Protein AF-A0A379UTN8-F1 (afdb_monomer)

Foldseek 3Di:
DPPPPDDDDDADWDKDWDDDPPDDIDIDIHRPDDDDADPPDFDWDKDWDDDPNHTDDIDTDGD

Secondary structure (DSSP, 8-state):
--S----------EEEEEEETTEEEEEEEESS------SSS--EEEEEEEETTEEEEEEEEE-

InterPro domains:
  IPR016064 NAD kinase/diacylglycerol kinase-like domain superfamily [SSF111331] (2-61)
  IPR017437 ATP-NAD kinase, PpnK-type, C-terminal [G3DSA:2.60.200.30] (13-62)

Structure (mmCIF, N/CA/C/O backbone):
data_AF-A0A379UTN8-F1
#
_entry.id   AF-A0A379UTN8-F1
#
loop_
_atom_site.group_PDB
_atom_site.id
_atom_site.type_symbol
_atom_site.label_atom_id
_atom_site.label_alt_id
_atom_site.label_comp_id
_atom_site.label_asym_id
_atom_site.label_entity_id
_atom_site.label_seq_id
_atom_site.pdbx_PDB_ins_code
_atom_site.Cartn_x
_atom_site.Cartn_y
_atom_site.Cartn_z
_atom_site.occupancy
_atom_site.B_iso_or_equiv
_atom_site.auth_seq_id
_atom_site.auth_comp_id
_atom_site.auth_asym_id
_atom_site.auth_atom_id
_atom_site.pdbx_PDB_model_num
ATOM 1 N N . MET A 1 1 ? 27.522 7.793 -16.727 1.00 53.94 1 MET A N 1
ATOM 2 C CA . MET A 1 1 ? 27.106 6.642 -17.559 1.00 53.94 1 MET A CA 1
ATOM 3 C C . MET A 1 1 ? 27.246 7.060 -19.015 1.00 53.94 1 MET A C 1
ATOM 5 O O . MET A 1 1 ? 26.482 7.918 -19.425 1.00 53.94 1 MET A O 1
ATOM 9 N N . LEU A 1 2 ? 28.265 6.596 -19.747 1.00 61.41 2 LEU A N 1
ATOM 10 C CA . LEU A 1 2 ? 28.699 7.265 -20.992 1.00 61.41 2 LEU A CA 1
ATOM 11 C C . LEU A 1 2 ? 28.794 6.369 -22.249 1.00 61.41 2 LEU A C 1
ATOM 13 O O . LEU A 1 2 ? 29.270 6.842 -23.268 1.00 61.41 2 LEU A O 1
ATOM 17 N N . GLU A 1 3 ? 28.280 5.131 -22.241 1.00 81.12 3 GLU A N 1
ATOM 18 C CA . GLU A 1 3 ? 28.252 4.269 -23.451 1.00 81.12 3 GLU A CA 1
ATOM 19 C C . GLU A 1 3 ? 26.869 3.676 -23.786 1.00 81.12 3 GLU A C 1
ATOM 21 O O . GLU A 1 3 ? 26.761 2.787 -24.624 1.00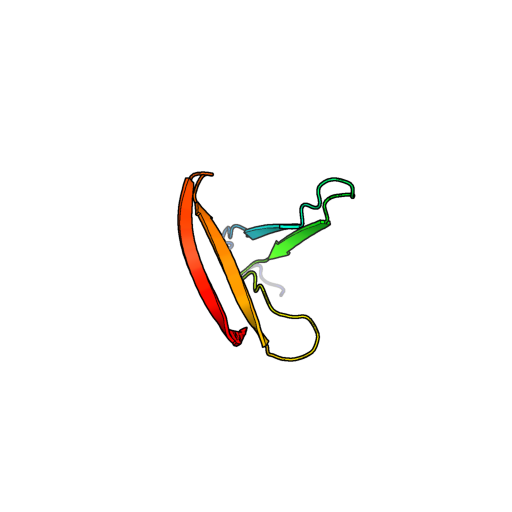 81.12 3 GLU A O 1
ATOM 26 N N . GLY A 1 4 ? 25.791 4.108 -23.119 1.00 81.31 4 GLY A N 1
ATOM 27 C CA . GLY A 1 4 ? 24.433 3.628 -23.432 1.00 81.31 4 GLY A CA 1
ATOM 28 C C . GLY A 1 4 ? 24.181 2.133 -23.171 1.00 81.31 4 GLY A C 1
ATOM 29 O O . GLY A 1 4 ? 23.130 1.620 -23.537 1.00 81.31 4 GLY A O 1
ATOM 30 N N . ARG A 1 5 ? 25.112 1.425 -22.518 1.00 86.81 5 ARG A N 1
ATOM 31 C CA . ARG A 1 5 ? 24.952 0.017 -22.126 1.00 86.81 5 ARG A CA 1
ATOM 32 C C . ARG A 1 5 ? 24.075 -0.099 -20.879 1.00 86.81 5 ARG A C 1
ATOM 34 O O . ARG A 1 5 ? 24.580 -0.241 -19.769 1.00 86.81 5 ARG A O 1
ATOM 41 N N . TYR A 1 6 ? 22.766 -0.009 -21.064 1.00 86.12 6 TYR A N 1
ATOM 42 C CA . TYR A 1 6 ? 21.772 -0.341 -20.047 1.00 86.12 6 TYR A CA 1
ATOM 43 C C . TYR A 1 6 ? 20.584 -1.059 -20.688 1.00 86.12 6 TYR A C 1
ATOM 45 O O . TYR A 1 6 ? 20.347 -0.945 -21.889 1.00 86.12 6 TYR A O 1
ATOM 53 N N . ILE A 1 7 ? 19.841 -1.804 -19.873 1.00 89.62 7 ILE A N 1
ATOM 54 C CA . ILE A 1 7 ? 18.568 -2.409 -20.262 1.00 89.62 7 ILE A CA 1
ATOM 55 C C . ILE A 1 7 ? 17.477 -1.630 -19.538 1.00 89.62 7 ILE A C 1
ATOM 57 O O . ILE A 1 7 ? 17.522 -1.484 -18.317 1.00 89.62 7 ILE A O 1
ATOM 61 N N . SER A 1 8 ?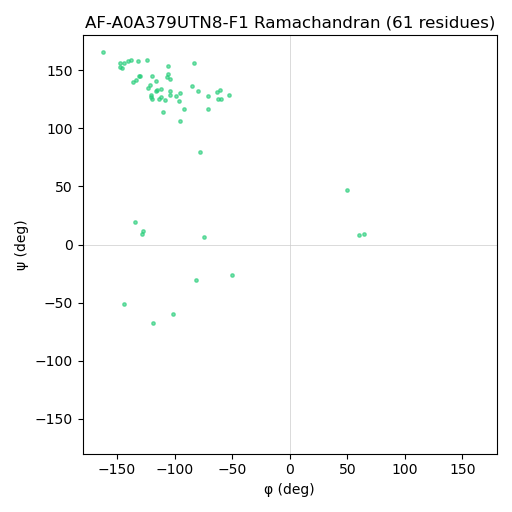 16.517 -1.100 -20.289 1.00 91.75 8 SER A N 1
ATOM 62 C CA . SER A 1 8 ? 15.335 -0.464 -19.712 1.00 91.75 8 SER A CA 1
ATOM 63 C C . SER A 1 8 ? 14.274 -1.504 -19.390 1.00 91.75 8 SER A C 1
ATOM 65 O O . SER A 1 8 ? 13.953 -2.346 -20.226 1.00 91.75 8 SER A O 1
ATOM 67 N N . GLU A 1 9 ? 13.663 -1.382 -18.217 1.00 92.69 9 GLU A N 1
ATOM 68 C CA . GLU A 1 9 ? 12.434 -2.095 -17.875 1.00 92.69 9 GLU A CA 1
ATOM 69 C C . GLU A 1 9 ? 11.346 -1.101 -17.459 1.00 92.69 9 GLU A C 1
ATOM 71 O O . GLU A 1 9 ? 11.631 0.028 -17.050 1.00 92.69 9 GLU A O 1
ATOM 76 N N . LYS A 1 10 ? 10.089 -1.536 -17.548 1.00 93.31 10 LYS A N 1
ATOM 77 C CA . LYS A 1 10 ? 8.950 -0.792 -17.010 1.00 93.31 10 LYS A CA 1
ATOM 78 C C . LYS A 1 10 ? 8.580 -1.371 -15.652 1.00 93.31 10 LYS A C 1
ATOM 80 O O . LYS A 1 10 ? 8.324 -2.566 -15.552 1.00 93.31 10 LYS A O 1
ATOM 85 N N . ARG A 1 11 ? 8.488 -0.506 -14.645 1.00 95.19 11 ARG A N 1
ATOM 86 C CA . ARG A 1 11 ? 7.937 -0.831 -13.326 1.00 95.19 11 ARG A CA 1
ATOM 87 C C . ARG A 1 11 ? 6.690 0.003 -13.092 1.00 95.19 11 ARG A C 1
ATOM 89 O O . ARG A 1 11 ? 6.655 1.167 -13.493 1.00 95.19 11 ARG A O 1
ATOM 96 N N . PHE A 1 12 ? 5.675 -0.595 -12.482 1.00 96.31 12 PHE A N 1
ATOM 97 C CA . PHE A 1 12 ? 4.513 0.158 -12.025 1.00 96.31 12 PHE A CA 1
ATOM 98 C C . PHE A 1 12 ? 4.809 0.781 -10.660 1.00 96.31 12 PHE A C 1
ATOM 100 O O . PHE A 1 12 ? 5.678 0.313 -9.926 1.00 96.31 12 PHE A O 1
ATOM 107 N N . LEU A 1 13 ? 4.091 1.855 -10.348 1.00 97.69 13 LEU A N 1
ATOM 108 C CA . LEU A 1 13 ? 4.101 2.474 -9.030 1.00 97.69 13 LEU A CA 1
ATOM 109 C C . LEU A 1 13 ? 2.793 2.131 -8.323 1.00 97.69 13 LEU A C 1
ATOM 111 O O . LEU A 1 13 ? 1.745 2.029 -8.959 1.00 97.69 13 LEU A O 1
ATOM 115 N N . LEU A 1 14 ? 2.862 1.990 -7.007 1.00 97.94 14 LEU A N 1
ATOM 116 C CA . LEU A 1 14 ? 1.700 1.967 -6.134 1.00 97.94 14 LEU A CA 1
ATOM 117 C C . LEU A 1 14 ? 1.244 3.405 -5.900 1.00 97.94 14 LEU A C 1
ATOM 119 O O . LEU A 1 14 ? 2.070 4.249 -5.561 1.00 97.94 14 LEU A O 1
ATOM 123 N N . GLU A 1 15 ? -0.047 3.684 -6.043 1.00 97.25 15 GLU A N 1
ATOM 124 C CA . GLU A 1 15 ? -0.643 4.960 -5.643 1.00 97.25 15 GLU A CA 1
ATOM 125 C C . GLU A 1 15 ? -1.409 4.772 -4.332 1.00 97.25 15 GLU A C 1
ATOM 127 O O . GLU A 1 15 ? -2.239 3.874 -4.210 1.00 97.25 15 GLU A O 1
ATOM 132 N N . ALA A 1 16 ? -1.135 5.626 -3.349 1.00 96.19 16 ALA A N 1
ATOM 133 C CA . ALA A 1 16 ? -1.831 5.647 -2.073 1.00 96.19 16 ALA A CA 1
ATOM 134 C C 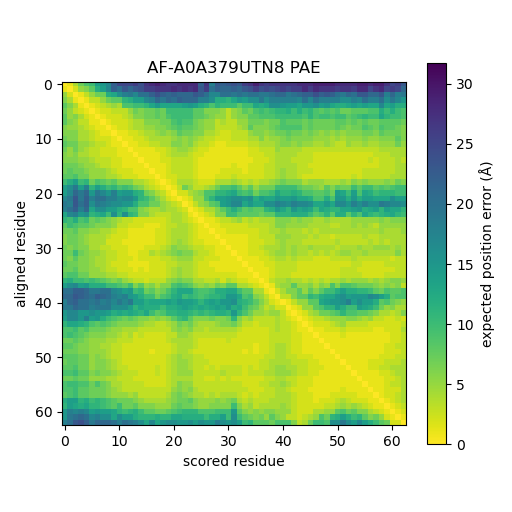. ALA A 1 16 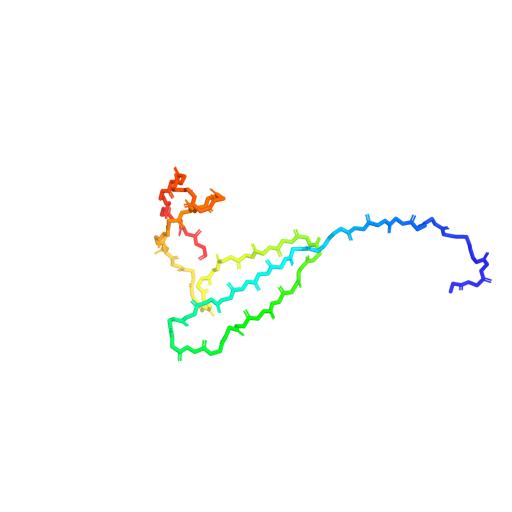? -2.574 6.971 -1.907 1.00 96.19 16 ALA A C 1
ATOM 136 O O . ALA A 1 16 ? -2.000 8.049 -2.096 1.00 96.19 16 ALA A O 1
ATOM 137 N N . GLN A 1 17 ? -3.841 6.889 -1.503 1.00 95.06 17 GLN A N 1
ATOM 138 C CA . GLN A 1 17 ? -4.680 8.050 -1.235 1.00 95.06 17 GLN A CA 1
ATOM 139 C C . GLN A 1 17 ? -5.170 8.026 0.211 1.00 95.06 17 GLN A C 1
ATOM 141 O O . GLN A 1 17 ? -5.753 7.046 0.667 1.00 95.06 17 GLN A O 1
ATOM 146 N N . VAL A 1 18 ? -4.980 9.134 0.925 1.00 93.19 18 VAL A N 1
ATOM 147 C CA . VAL A 1 18 ? -5.616 9.353 2.227 1.00 93.19 18 VAL A CA 1
ATOM 148 C C . VAL A 1 18 ? -6.886 10.160 1.995 1.00 93.19 18 VAL A C 1
ATOM 150 O O . VAL A 1 18 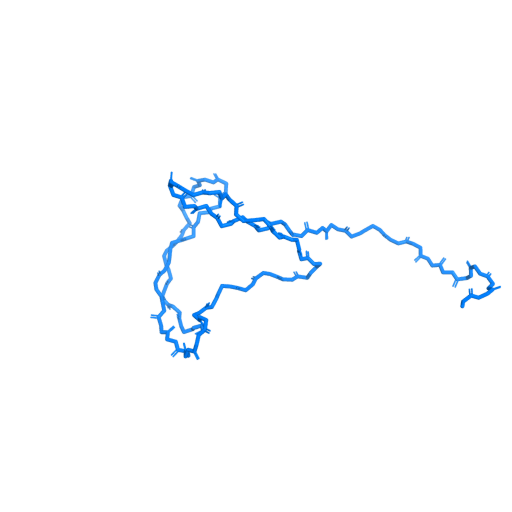? -6.832 11.358 1.698 1.00 93.19 18 VAL A O 1
ATOM 153 N N . CYS A 1 19 ? -8.025 9.483 2.117 1.00 89.88 19 CYS A N 1
ATOM 154 C CA . CYS A 1 19 ? -9.356 10.061 1.978 1.00 89.88 19 CYS A CA 1
ATOM 155 C C . CYS A 1 19 ? -9.912 10.424 3.361 1.00 89.88 19 CYS A C 1
ATOM 157 O O . CYS A 1 19 ? -10.025 9.572 4.235 1.00 89.88 19 CYS A O 1
ATOM 159 N N . GLN A 1 20 ? -10.291 11.686 3.555 1.00 86.44 20 GLN A N 1
ATOM 160 C CA . GLN A 1 20 ? -11.033 12.145 4.730 1.00 86.44 20 GLN A CA 1
ATOM 161 C C . GLN A 1 20 ? -12.321 12.798 4.222 1.00 86.44 20 GLN A C 1
ATOM 163 O O . GLN A 1 20 ? -12.250 13.560 3.261 1.00 86.44 20 GLN A O 1
ATOM 168 N N . GLN A 1 21 ? -13.471 12.491 4.837 1.00 76.12 21 GLN A N 1
ATOM 169 C CA . GLN A 1 21 ? -14.810 12.853 4.329 1.00 76.12 21 GLN A CA 1
ATOM 170 C C . GLN A 1 21 ? -14.976 14.329 3.933 1.00 76.12 21 GLN A C 1
ATOM 172 O O . GLN A 1 21 ? -15.788 14.616 3.064 1.00 76.12 21 GLN A O 1
ATOM 177 N N . ASP A 1 22 ? -14.195 15.236 4.523 1.00 75.12 22 ASP A N 1
ATOM 178 C CA . ASP A 1 22 ? -14.374 16.683 4.371 1.00 75.12 22 ASP A CA 1
ATOM 179 C C . ASP A 1 22 ? -13.057 17.444 4.109 1.00 75.12 22 ASP A C 1
ATOM 181 O O . ASP A 1 22 ? -12.946 18.647 4.352 1.00 75.12 22 ASP A O 1
ATOM 185 N N . ARG A 1 23 ? -11.996 16.749 3.664 1.00 75.50 23 ARG A N 1
ATOM 186 C CA . ARG A 1 23 ? -10.698 17.382 3.358 1.00 75.50 23 ARG A CA 1
ATOM 187 C C . ARG A 1 23 ? -10.143 16.952 2.011 1.00 75.50 23 ARG A C 1
ATOM 189 O O . ARG A 1 23 ? -10.456 15.885 1.493 1.00 75.50 23 ARG A O 1
ATOM 196 N N . GLN A 1 24 ? -9.259 17.792 1.468 1.00 78.00 24 GLN A N 1
ATOM 197 C CA . GLN A 1 24 ? -8.493 17.461 0.271 1.00 78.00 24 GLN A CA 1
ATOM 198 C C . GLN A 1 24 ? -7.769 16.123 0.446 1.00 78.00 24 GLN A C 1
ATOM 200 O O . GLN A 1 24 ? -7.050 15.91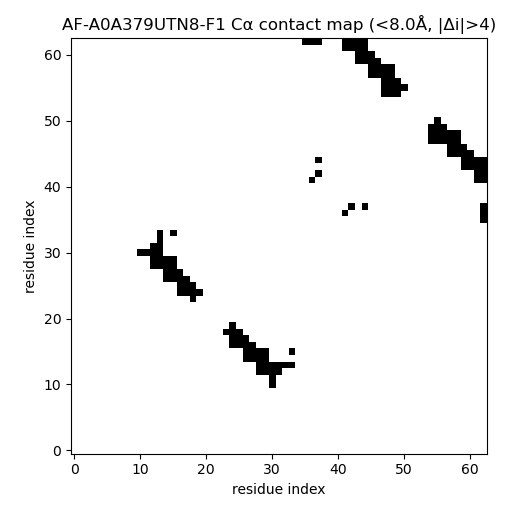2 1.428 1.00 78.00 24 GLN A O 1
ATOM 205 N N . LYS A 1 25 ? -7.954 15.243 -0.541 1.00 86.19 25 LYS A N 1
ATOM 206 C CA . LYS A 1 25 ? -7.239 13.973 -0.633 1.00 86.19 25 LYS A CA 1
ATOM 207 C C . LYS A 1 25 ? -5.743 14.243 -0.732 1.00 86.19 25 LYS A C 1
ATOM 209 O O . LYS A 1 25 ? -5.306 15.070 -1.532 1.00 86.19 25 LYS A O 1
ATOM 214 N N . ARG A 1 26 ? -4.958 13.528 0.069 1.00 91.19 26 ARG A N 1
ATOM 215 C CA . ARG A 1 26 ? -3.499 13.487 -0.085 1.00 91.19 26 ARG A CA 1
ATOM 216 C C . ARG A 1 26 ? -3.150 12.265 -0.913 1.00 91.19 26 ARG A C 1
ATOM 218 O O . ARG A 1 26 ? -3.627 11.180 -0.593 1.00 91.19 26 ARG A O 1
ATOM 225 N N . ILE A 1 27 ? -2.338 12.453 -1.947 1.00 94.88 27 ILE A N 1
ATOM 226 C CA . ILE A 1 27 ? -1.940 11.399 -2.884 1.00 94.88 27 ILE A CA 1
ATOM 227 C C . ILE A 1 27 ? -0.417 11.288 -2.864 1.00 94.88 27 ILE A C 1
ATOM 229 O O . ILE A 1 27 ? 0.276 12.306 -2.834 1.00 94.88 27 ILE A O 1
ATOM 233 N N . SER A 1 28 ? 0.093 10.059 -2.858 1.00 96.44 28 SER A N 1
ATOM 234 C CA . SER A 1 28 ? 1.519 9.757 -2.986 1.00 96.44 28 SER A CA 1
ATOM 235 C C 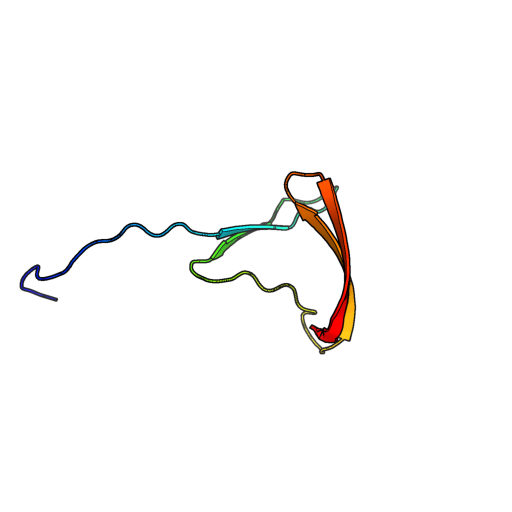. SER A 1 28 ? 1.720 8.478 -3.794 1.00 96.44 28 SER A C 1
ATOM 237 O O . SER A 1 28 ? 0.832 7.628 -3.838 1.00 96.44 28 SER A O 1
ATOM 239 N N . THR A 1 29 ? 2.897 8.321 -4.401 1.00 97.81 29 THR A N 1
ATOM 240 C CA . THR A 1 29 ? 3.276 7.114 -5.146 1.00 97.81 29 THR A CA 1
ATOM 241 C C . THR A 1 29 ? 4.509 6.446 -4.548 1.00 97.81 29 THR A C 1
ATOM 243 O O . THR A 1 29 ? 5.427 7.143 -4.116 1.00 97.81 29 THR A O 1
ATOM 246 N N . ALA A 1 30 ? 4.576 5.116 -4.586 1.00 97.56 30 ALA A N 1
ATOM 247 C CA . ALA A 1 30 ? 5.711 4.323 -4.117 1.00 97.56 30 ALA A CA 1
ATOM 248 C C . ALA A 1 30 ? 6.144 3.287 -5.163 1.00 97.56 30 ALA A C 1
ATOM 250 O O . ALA A 1 30 ? 5.313 2.727 -5.871 1.00 97.56 30 ALA A O 1
ATOM 251 N N . ILE A 1 31 ? 7.451 3.022 -5.263 1.00 96.75 31 ILE A N 1
ATOM 252 C CA . ILE A 1 31 ? 7.994 2.013 -6.190 1.00 96.75 31 ILE A CA 1
ATOM 253 C C . ILE A 1 31 ? 7.904 0.586 -5.643 1.00 96.75 31 ILE A C 1
ATOM 255 O O . ILE A 1 31 ? 7.767 -0.352 -6.420 1.00 96.75 31 ILE A O 1
ATOM 259 N N . ASN A 1 32 ? 7.975 0.433 -4.322 1.00 95.06 32 ASN A N 1
ATOM 260 C CA . ASN A 1 32 ? 8.085 -0.869 -3.678 1.00 95.06 32 ASN A CA 1
ATOM 261 C C . ASN A 1 32 ? 6.886 -1.119 -2.752 1.00 95.06 32 ASN A C 1
ATOM 263 O O . ASN A 1 32 ? 6.051 -1.964 -3.060 1.00 95.06 32 ASN A O 1
ATOM 267 N N . GLU A 1 33 ? 6.766 -0.361 -1.656 1.00 96.25 33 GLU A N 1
ATOM 268 C CA . GLU A 1 33 ? 5.736 -0.591 -0.641 1.00 96.25 33 GLU A CA 1
ATOM 269 C C . GLU A 1 33 ? 5.057 0.682 -0.115 1.00 96.25 33 GLU A C 1
ATOM 271 O O . GLU A 1 33 ? 5.596 1.789 -0.170 1.00 96.25 33 GLU A O 1
ATOM 276 N N . VAL A 1 34 ? 3.859 0.491 0.445 1.00 95.19 34 VAL A N 1
ATOM 277 C CA . VAL A 1 34 ? 3.122 1.478 1.241 1.00 95.19 34 VAL A CA 1
ATOM 278 C C . VAL A 1 34 ? 2.923 0.884 2.630 1.00 95.19 34 VAL A C 1
ATOM 280 O O . VAL A 1 34 ? 2.385 -0.213 2.760 1.00 95.19 34 VAL A O 1
ATOM 283 N N . VAL A 1 35 ? 3.350 1.605 3.667 1.00 93.94 35 VAL A N 1
ATOM 284 C CA . VAL A 1 35 ? 3.261 1.146 5.059 1.00 93.94 35 VAL A CA 1
ATOM 285 C C . VAL A 1 35 ? 2.283 2.026 5.828 1.00 93.94 35 VAL A C 1
ATOM 287 O O . VAL A 1 35 ? 2.445 3.245 5.884 1.00 93.94 35 VAL A O 1
ATOM 290 N N . LEU A 1 36 ? 1.281 1.401 6.446 1.00 91.50 36 LEU A N 1
ATOM 291 C CA . LEU A 1 36 ? 0.400 2.044 7.417 1.00 91.50 36 LEU A CA 1
ATOM 292 C C . LEU A 1 36 ? 0.981 1.833 8.816 1.00 91.50 36 LEU A C 1
ATOM 294 O O . LEU A 1 36 ? 1.060 0.697 9.270 1.00 91.50 36 LEU A O 1
ATOM 298 N N . HIS A 1 37 ? 1.362 2.909 9.503 1.00 89.00 37 HIS A N 1
ATOM 299 C CA . HIS A 1 37 ? 1.849 2.829 10.879 1.00 89.00 37 HIS A CA 1
ATOM 300 C C . HIS A 1 37 ? 1.476 4.070 11.705 1.00 89.00 37 HIS A C 1
ATOM 302 O O . HIS A 1 37 ? 1.304 5.162 11.150 1.00 89.00 37 HIS A O 1
ATOM 308 N N . PRO A 1 38 ? 1.348 3.944 13.038 1.00 83.25 38 PRO A N 1
ATOM 309 C CA . PRO A 1 38 ? 1.185 5.085 13.922 1.00 83.25 38 PRO A CA 1
ATOM 310 C C . PRO A 1 38 ? 2.422 5.990 13.868 1.00 83.25 38 PRO A C 1
ATOM 312 O O . PRO A 1 38 ? 3.566 5.556 13.983 1.00 83.25 38 PRO A O 1
ATOM 315 N N . GLY A 1 39 ? 2.199 7.292 13.691 1.00 75.50 39 GLY A N 1
ATOM 316 C CA . GLY A 1 39 ? 3.263 8.244 13.358 1.00 75.50 39 GLY A CA 1
ATOM 317 C C . GLY A 1 39 ? 4.228 8.626 14.490 1.00 75.50 39 GLY A C 1
ATOM 318 O O . GLY A 1 39 ? 5.009 9.554 14.295 1.00 75.50 39 GLY A O 1
ATOM 319 N N . LYS A 1 40 ? 4.168 8.006 15.680 1.00 75.69 40 LYS A N 1
ATOM 320 C CA . LYS A 1 40 ? 5.001 8.440 16.824 1.00 75.69 40 LYS A CA 1
ATOM 321 C C . LYS A 1 40 ? 5.510 7.329 17.734 1.00 75.69 40 LYS A C 1
ATOM 323 O O . LYS A 1 40 ? 6.691 7.306 18.052 1.00 75.69 40 LYS A O 1
ATOM 328 N N . VAL A 1 41 ? 4.632 6.451 18.197 1.00 78.31 41 VAL A N 1
ATOM 329 C CA . VAL A 1 41 ? 4.995 5.324 19.065 1.00 78.31 41 VAL A CA 1
ATOM 330 C C . VAL A 1 41 ? 4.361 4.090 18.445 1.00 78.31 41 VAL A C 1
ATOM 332 O O . VAL A 1 41 ? 3.284 4.205 17.874 1.00 78.31 41 VAL A O 1
ATOM 335 N N . ALA A 1 42 ? 5.011 2.933 18.526 1.00 77.50 42 ALA A N 1
ATOM 336 C CA . ALA A 1 42 ? 4.368 1.694 18.112 1.00 77.50 42 ALA A CA 1
ATOM 337 C C . ALA A 1 42 ? 3.153 1.449 19.015 1.00 77.50 42 ALA A C 1
ATOM 339 O O . ALA A 1 42 ? 3.257 1.464 20.246 1.00 77.50 42 ALA A O 1
ATOM 340 N N . HIS A 1 43 ? 1.987 1.268 18.414 1.00 80.62 43 HIS A N 1
ATOM 341 C CA . HIS A 1 43 ? 0.788 0.861 19.131 1.00 80.62 43 HIS A CA 1
ATOM 342 C C . HIS A 1 43 ? -0.053 -0.036 18.248 1.00 80.62 43 HIS A C 1
ATOM 344 O O . HIS A 1 43 ? -0.038 0.047 17.024 1.00 80.62 43 HIS A O 1
ATOM 350 N N . MET A 1 44 ? -0.801 -0.909 18.909 1.00 87.69 44 MET A N 1
ATOM 351 C CA . MET A 1 44 ? -1.704 -1.806 18.227 1.00 87.69 44 MET A CA 1
ATOM 352 C C . MET A 1 44 ? -2.893 -1.014 17.680 1.00 87.69 44 MET A C 1
ATOM 354 O O . MET A 1 44 ? -3.666 -0.452 18.458 1.00 87.69 44 MET A O 1
ATOM 358 N N . ILE A 1 45 ? -3.038 -0.990 16.358 1.00 91.25 45 ILE A N 1
ATOM 359 C CA . ILE A 1 45 ? -4.201 -0.409 15.684 1.00 91.25 45 ILE A CA 1
ATOM 360 C C . ILE A 1 45 ? -5.092 -1.527 15.148 1.00 91.25 45 ILE A C 1
ATOM 362 O O . ILE A 1 45 ? -4.635 -2.640 14.873 1.00 91.25 45 ILE A O 1
ATOM 366 N N . GLU A 1 46 ? -6.374 -1.218 15.023 1.00 93.25 46 GLU A N 1
ATOM 367 C CA . GLU A 1 46 ? -7.368 -2.072 14.388 1.00 93.25 46 GLU A CA 1
ATOM 368 C C . GLU A 1 46 ? -7.813 -1.409 13.089 1.00 93.25 46 GLU A C 1
ATOM 370 O O . GLU A 1 46 ? -8.043 -0.197 13.058 1.00 93.25 46 GLU A O 1
ATOM 375 N N . PHE A 1 47 ? -7.875 -2.188 12.014 1.00 93.75 47 PHE A N 1
ATOM 376 C CA . PHE A 1 47 ? -8.314 -1.719 10.707 1.00 93.75 47 PHE A CA 1
ATOM 377 C C . PHE A 1 47 ? -9.031 -2.829 9.943 1.00 93.75 47 PHE A C 1
ATOM 379 O O . PHE A 1 47 ? -8.826 -4.022 10.178 1.00 93.75 47 PHE A O 1
ATOM 386 N N . GLU A 1 48 ? -9.867 -2.406 9.006 1.00 97.12 48 GLU A N 1
ATOM 387 C CA . GLU A 1 48 ? -10.558 -3.271 8.060 1.00 97.12 48 GLU A CA 1
ATOM 388 C C . GLU A 1 48 ? -9.879 -3.172 6.697 1.00 97.12 48 GLU A C 1
ATOM 390 O O . GLU A 1 48 ? -9.438 -2.096 6.282 1.00 97.12 48 GLU A O 1
ATOM 395 N N . VAL A 1 49 ? -9.795 -4.301 6.001 1.00 96.50 49 VAL A N 1
ATOM 396 C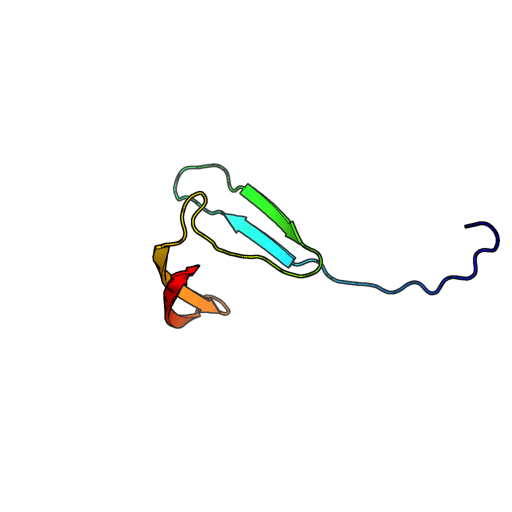 CA . VAL A 1 49 ? -9.224 -4.388 4.660 1.00 96.50 49 VAL A CA 1
ATOM 397 C C . VAL A 1 49 ? -10.333 -4.701 3.672 1.00 96.50 49 VAL A C 1
ATOM 399 O O . VAL A 1 49 ? -11.059 -5.688 3.814 1.00 96.50 49 VAL A O 1
ATOM 402 N N . TYR A 1 50 ? -10.413 -3.859 2.648 1.00 97.81 50 TYR A N 1
ATOM 403 C CA . TYR A 1 50 ? -11.305 -4.015 1.511 1.00 97.81 50 TYR A CA 1
ATOM 404 C C . TYR A 1 50 ? -10.454 -4.227 0.256 1.00 97.81 50 TYR A C 1
ATOM 406 O O . TYR A 1 50 ? -9.475 -3.510 0.045 1.00 97.81 50 TYR A O 1
ATOM 414 N N . ILE A 1 51 ? -10.812 -5.218 -0.560 1.00 97.62 51 ILE A N 1
ATOM 415 C CA . ILE A 1 51 ? -10.196 -5.493 -1.866 1.00 97.62 51 ILE A CA 1
ATOM 416 C C . ILE A 1 51 ? -11.304 -5.382 -2.901 1.00 97.62 51 ILE A C 1
ATOM 418 O O . ILE A 1 51 ? -12.352 -6.004 -2.736 1.00 97.62 51 ILE A O 1
ATOM 422 N N . ASP A 1 52 ? -11.088 -4.567 -3.932 1.00 97.38 52 ASP A N 1
ATOM 423 C CA . ASP A 1 52 ? -12.099 -4.276 -4.954 1.00 97.38 52 ASP A CA 1
ATOM 424 C C . ASP A 1 52 ? -13.451 -3.877 -4.327 1.00 97.38 52 ASP A C 1
ATOM 426 O O . ASP A 1 52 ? -14.505 -4.418 -4.661 1.00 97.38 52 ASP A O 1
ATOM 430 N N . GLU A 1 53 ? -13.402 -2.969 -3.343 1.00 96.25 53 GLU A N 1
ATOM 431 C CA . GLU A 1 53 ? -14.554 -2.474 -2.565 1.00 96.25 53 GLU A CA 1
ATOM 432 C C . GLU A 1 53 ? -15.324 -3.550 -1.768 1.00 96.25 53 GLU A C 1
ATOM 434 O O . GLU A 1 53 ? -16.369 -3.277 -1.177 1.00 96.25 53 GLU A O 1
ATOM 439 N N . THR A 1 54 ? -14.802 -4.777 -1.699 1.00 98.12 54 THR A N 1
ATOM 440 C CA . THR A 1 54 ? -15.406 -5.896 -0.971 1.00 98.12 54 THR A CA 1
ATOM 441 C C . THR A 1 54 ? -14.654 -6.141 0.331 1.00 98.12 54 THR A C 1
ATOM 443 O O . THR A 1 54 ? -13.424 -6.214 0.343 1.00 98.12 54 THR A O 1
ATOM 446 N N . PHE A 1 55 ? -15.385 -6.286 1.441 1.00 98.06 55 PHE A N 1
ATOM 447 C CA . PHE A 1 55 ? -14.785 -6.611 2.73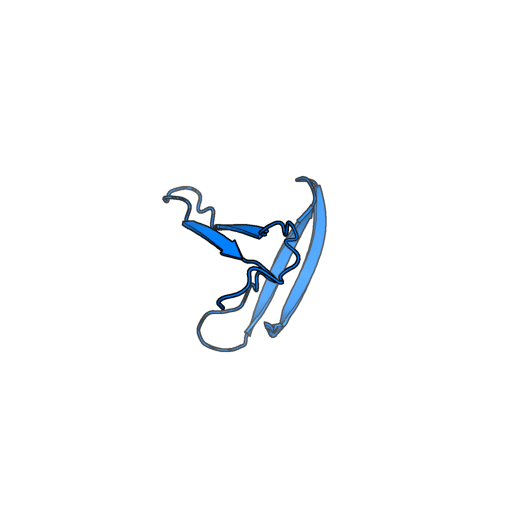6 1.00 98.06 55 PHE A CA 1
ATOM 448 C C . PHE A 1 55 ? -14.030 -7.942 2.660 1.00 98.06 55 PHE A C 1
ATOM 450 O O . PHE A 1 55 ? -14.607 -8.966 2.289 1.00 98.06 55 PHE A O 1
ATOM 457 N N . ALA A 1 56 ? -12.754 -7.924 3.042 1.00 98.12 56 ALA A N 1
ATOM 458 C CA . ALA A 1 56 ? -11.919 -9.115 3.098 1.00 98.12 56 ALA A CA 1
ATOM 459 C C . ALA A 1 56 ? -11.774 -9.615 4.542 1.00 98.12 56 ALA A C 1
ATOM 461 O O . ALA A 1 56 ? -12.158 -10.742 4.850 1.00 98.12 56 ALA A O 1
ATOM 462 N N . PHE A 1 57 ? -11.223 -8.784 5.433 1.00 97.62 57 PHE A N 1
ATOM 463 C CA . PHE A 1 57 ? -11.008 -9.122 6.843 1.00 97.62 57 PHE A CA 1
ATOM 464 C C . PHE A 1 57 ? -10.788 -7.875 7.710 1.00 97.62 57 PHE A C 1
ATOM 466 O O . PHE A 1 57 ? -10.492 -6.790 7.208 1.00 97.62 57 PHE A O 1
ATOM 473 N N . SER A 1 58 ? -10.876 -8.053 9.029 1.00 97.19 58 SER A N 1
ATOM 474 C CA . SER A 1 58 ? -10.383 -7.100 10.025 1.00 97.19 58 SER A CA 1
ATOM 475 C C . SER A 1 58 ? -9.114 -7.640 10.685 1.00 97.19 58 SER A C 1
ATOM 477 O O . SER A 1 58 ? -8.957 -8.848 10.880 1.00 97.19 58 SER A O 1
ATOM 479 N N . GLN A 1 59 ? -8.177 -6.751 11.004 1.00 94.56 59 GLN A N 1
ATOM 480 C CA . GLN A 1 59 ? -6.916 -7.119 11.637 1.00 94.56 59 GLN A CA 1
ATOM 481 C C . GLN A 1 59 ? -6.575 -6.147 12.754 1.00 94.56 59 GLN A C 1
ATOM 483 O O . GLN A 1 59 ? -6.696 -4.928 12.624 1.00 94.56 59 GLN A O 1
ATOM 488 N N . ARG A 1 60 ? -6.062 -6.717 13.842 1.00 91.81 60 ARG A N 1
ATOM 489 C CA . ARG A 1 60 ? -5.430 -5.978 14.919 1.00 91.81 60 ARG A CA 1
ATOM 490 C C . ARG A 1 60 ? -3.937 -6.269 14.880 1.00 91.81 60 ARG A C 1
ATOM 492 O O . ARG A 1 60 ? -3.529 -7.411 15.069 1.00 91.81 60 ARG A O 1
ATOM 499 N N . SER A 1 61 ? -3.131 -5.255 14.587 1.00 84.38 61 SER A N 1
ATOM 500 C CA . SER A 1 61 ? -1.687 -5.423 14.414 1.00 84.38 61 SER A CA 1
ATOM 501 C C . SER A 1 61 ? -0.928 -4.362 15.174 1.00 84.38 61 SER A C 1
ATOM 503 O O . SER A 1 61 ? -1.330 -3.199 15.206 1.00 84.38 61 SER A O 1
ATOM 505 N N . MET A 1 62 ? 0.196 -4.766 15.758 1.00 78.12 62 MET A N 1
ATOM 506 C CA . MET A 1 62 ? 1.232 -3.812 16.117 1.00 78.12 62 MET A CA 1
ATOM 507 C C . MET A 1 62 ? 1.867 -3.326 14.816 1.00 78.12 62 MET A C 1
ATOM 509 O O . MET A 1 62 ? 2.231 -4.140 13.965 1.00 78.12 62 MET A O 1
ATOM 513 N N . VAL A 1 63 ? 1.925 -2.013 14.659 1.00 70.31 63 VAL A N 1
ATOM 514 C CA . VAL A 1 63 ? 2.568 -1.309 13.547 1.00 70.31 63 VAL A CA 1
ATOM 515 C C . VAL A 1 63 ? 3.414 -0.181 14.096 1.00 70.31 63 VAL A C 1
ATOM 517 O O . VAL A 1 63 ? 3.139 0.270 15.238 1.00 70.31 63 VAL A O 1
#

Solvent-accessible surface area (backbone atoms only — not comparable to full-atom values): 4483 Å² total; per-residue (Å²): 139,90,79,82,88,73,84,88,82,90,77,74,66,49,78,48,72,53,80,49,102,89,52,82,68,47,77,51,75,32,77,85,73,85,85,85,60,59,94,83,57,79,47,74,46,75,51,75,44,64,56,96,91,36,84,72,51,75,51,77,42,78,58

Mean predicted aligned error: 6.58 Å

Nearest PDB structures (foldseek):
  3emf-assembly1_B  TM=4.716E-01  e=5.746E+00  Haemophilus influenzae
  3emf-assembly1_C  TM=4.675E-01  e=6.920E+00  Haemophilus influenzae

Radius of gyration: 17.71 Å; Cα contacts (8 Å, |Δi|>4): 71; chains: 1; bounding box: 44×27×43 Å

Sequence (63 aa):
MLEGRYISEKRFLLEAQVCQQDRQKRISTAINEVVLHPGKVAHMIEFEVYIDETFAFSQRSMV

pLDDT: mean 89.17, std 9.59, range [53.94, 98.12]

Organism: Salmonella enterica I (NCBI:txid59201)